Protein AF-A0A0G0K4C7-F1 (afdb_monomer_lite)

Structure (mmCIF, N/CA/C/O backbone):
data_AF-A0A0G0K4C7-F1
#
_entry.id   AF-A0A0G0K4C7-F1
#
loop_
_atom_site.group_PDB
_atom_site.id
_atom_site.type_symbol
_atom_site.label_atom_id
_atom_site.label_alt_id
_atom_site.label_comp_id
_atom_site.label_asym_id
_atom_site.label_entity_id
_atom_site.label_seq_id
_atom_site.pdbx_PDB_ins_code
_atom_site.Cartn_x
_atom_site.Cartn_y
_atom_site.Cartn_z
_atom_site.occupancy
_atom_site.B_iso_or_equiv
_atom_site.auth_seq_id
_atom_site.auth_comp_id
_atom_site.auth_asym_id
_atom_site.auth_atom_id
_atom_site.pdbx_PDB_model_num
ATOM 1 N N . MET A 1 1 ? -14.244 3.573 5.140 1.00 68.94 1 MET A N 1
ATOM 2 C CA . MET A 1 1 ? -12.863 3.847 4.647 1.00 68.94 1 MET A CA 1
ATOM 3 C C . MET A 1 1 ? -12.053 2.615 4.988 1.00 68.94 1 MET A C 1
ATOM 5 O O . MET A 1 1 ? -12.255 2.113 6.086 1.00 68.94 1 MET A O 1
ATOM 9 N N . ARG A 1 2 ? -11.189 2.112 4.101 1.00 74.56 2 ARG A N 1
ATOM 10 C CA . ARG A 1 2 ? -10.507 0.828 4.319 1.00 74.56 2 ARG A CA 1
ATOM 11 C C . ARG A 1 2 ? -9.002 0.970 4.479 1.00 74.56 2 ARG A C 1
ATOM 13 O O . ARG A 1 2 ? -8.394 1.840 3.852 1.00 74.56 2 ARG A O 1
ATOM 20 N N . ILE A 1 3 ? -8.433 0.114 5.318 1.00 81.88 3 ILE A N 1
ATOM 21 C CA . ILE A 1 3 ? -7.002 -0.145 5.409 1.00 81.88 3 ILE A CA 1
ATOM 22 C C . ILE A 1 3 ? -6.715 -1.345 4.517 1.00 81.88 3 ILE A C 1
ATOM 24 O O . ILE A 1 3 ? -7.319 -2.400 4.673 1.00 81.88 3 ILE A O 1
ATOM 28 N N . LEU A 1 4 ? -5.802 -1.167 3.577 1.00 83.62 4 LEU A N 1
ATOM 29 C CA . LEU A 1 4 ? -5.282 -2.232 2.740 1.00 83.62 4 LEU A CA 1
ATOM 30 C C . LEU A 1 4 ? -3.879 -2.563 3.212 1.00 83.62 4 LEU A C 1
ATOM 32 O O . LEU A 1 4 ? -3.051 -1.660 3.317 1.00 83.62 4 LEU A O 1
ATOM 36 N N . GLU A 1 5 ? -3.598 -3.833 3.446 1.00 86.12 5 GLU A N 1
ATOM 37 C CA . GLU A 1 5 ? -2.233 -4.303 3.626 1.00 86.12 5 GLU A CA 1
ATOM 38 C C . GLU A 1 5 ? -1.730 -4.870 2.305 1.00 86.12 5 GLU A C 1
ATOM 40 O O . GLU A 1 5 ? -2.407 -5.682 1.669 1.00 86.12 5 GLU A O 1
ATOM 45 N N . VAL A 1 6 ? -0.565 -4.399 1.862 1.00 86.19 6 VAL A N 1
ATOM 46 C CA . VAL A 1 6 ? 0.011 -4.776 0.573 1.00 86.19 6 VAL A CA 1
ATOM 47 C C . VAL A 1 6 ? 1.473 -5.174 0.709 1.00 86.19 6 VAL A C 1
ATOM 49 O O . VAL A 1 6 ? 2.223 -4.561 1.468 1.00 86.19 6 VAL A O 1
ATOM 52 N N . ILE A 1 7 ? 1.897 -6.158 -0.080 1.00 88.38 7 ILE A N 1
ATOM 53 C CA . ILE A 1 7 ? 3.297 -6.569 -0.204 1.00 88.38 7 ILE A CA 1
ATOM 54 C C . ILE A 1 7 ? 3.852 -6.006 -1.516 1.00 88.38 7 ILE A C 1
ATOM 56 O O . ILE A 1 7 ? 3.436 -6.446 -2.590 1.00 88.38 7 ILE A O 1
ATOM 60 N N . PRO A 1 8 ? 4.768 -5.026 -1.472 1.00 87.44 8 PRO A N 1
ATOM 61 C CA . PRO A 1 8 ? 5.399 -4.489 -2.669 1.00 87.44 8 PRO A CA 1
ATOM 62 C C . PRO A 1 8 ? 6.390 -5.475 -3.297 1.00 87.44 8 PRO A C 1
ATOM 64 O O . PRO A 1 8 ? 7.298 -5.988 -2.648 1.00 87.44 8 PRO A O 1
ATOM 67 N N . ILE A 1 9 ? 6.283 -5.653 -4.609 1.00 86.56 9 ILE A N 1
ATOM 68 C CA . ILE A 1 9 ? 7.165 -6.473 -5.438 1.00 86.56 9 ILE A CA 1
ATOM 69 C C . ILE A 1 9 ? 8.343 -5.600 -5.901 1.00 86.56 9 ILE A C 1
ATOM 71 O O . ILE A 1 9 ? 8.513 -5.292 -7.080 1.00 86.56 9 ILE A O 1
ATOM 75 N N . ALA A 1 10 ? 9.168 -5.143 -4.954 1.00 81.69 10 ALA A N 1
ATOM 76 C CA . ALA A 1 10 ? 10.399 -4.412 -5.261 1.00 81.69 10 ALA A CA 1
ATOM 77 C C . ALA A 1 10 ? 11.577 -4.839 -4.389 1.00 81.69 10 ALA A C 1
ATOM 79 O O . ALA A 1 10 ? 11.463 -5.058 -3.187 1.00 81.69 10 ALA A O 1
ATOM 80 N N . LYS A 1 11 ? 12.757 -4.885 -5.013 1.00 75.69 11 LYS A N 1
ATOM 81 C CA . LYS A 1 11 ? 14.018 -5.207 -4.341 1.00 75.69 11 LYS A CA 1
ATOM 82 C C . LYS A 1 11 ? 14.519 -4.020 -3.510 1.00 75.69 11 LYS A C 1
ATOM 84 O O . LYS A 1 11 ? 14.464 -2.874 -3.960 1.00 75.69 11 LYS A O 1
ATOM 89 N N . GLY A 1 12 ? 15.077 -4.308 -2.331 1.00 74.38 12 GLY A N 1
ATOM 90 C CA . GLY A 1 12 ? 15.74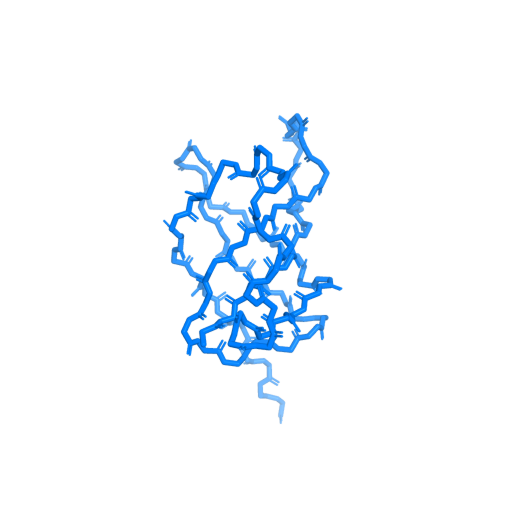7 -3.314 -1.481 1.00 74.38 12 GLY A CA 1
ATOM 91 C C . GLY A 1 12 ? 14.809 -2.468 -0.615 1.00 74.38 12 GLY A C 1
ATOM 92 O O . GLY A 1 12 ? 15.157 -1.340 -0.257 1.00 74.38 12 GLY A O 1
ATOM 93 N N . LEU A 1 13 ? 13.615 -2.978 -0.300 1.00 75.50 13 LEU A N 1
ATOM 94 C CA . LEU A 1 13 ? 12.725 -2.359 0.677 1.00 75.50 13 LEU A CA 1
ATOM 95 C C . LEU A 1 13 ? 13.065 -2.863 2.089 1.00 75.50 13 LEU A C 1
ATOM 97 O O . LEU A 1 13 ? 13.260 -4.059 2.268 1.00 75.50 13 LEU A O 1
ATOM 101 N N . PRO A 1 14 ? 13.145 -1.973 3.095 1.00 72.56 14 PRO A N 1
ATOM 102 C CA . PRO A 1 14 ? 13.438 -2.361 4.476 1.00 72.56 14 PRO A CA 1
ATOM 103 C C . PRO A 1 14 ? 12.211 -2.910 5.229 1.00 72.56 14 PRO A C 1
ATOM 105 O O . PRO A 1 14 ? 12.289 -3.122 6.432 1.00 72.56 14 PRO A O 1
ATOM 108 N N . PHE A 1 15 ? 11.070 -3.059 4.556 1.00 74.44 15 PHE A N 1
ATOM 109 C CA . PHE A 1 15 ? 9.798 -3.514 5.115 1.00 74.44 15 PHE A CA 1
ATOM 110 C C . PHE A 1 15 ? 9.175 -4.544 4.169 1.00 74.44 15 PHE A C 1
ATOM 112 O O . PHE A 1 15 ? 9.301 -4.409 2.950 1.00 74.44 15 PHE A O 1
ATOM 119 N N . GLU A 1 16 ? 8.511 -5.548 4.738 1.00 78.25 16 GLU A N 1
ATOM 120 C CA . GLU A 1 16 ? 7.886 -6.644 3.986 1.00 78.25 16 GLU A CA 1
ATOM 121 C C . GLU A 1 16 ? 6.465 -6.295 3.529 1.00 78.25 16 GLU A C 1
ATOM 123 O O . GLU A 1 16 ? 6.094 -6.590 2.396 1.00 78.25 16 GLU A O 1
ATOM 128 N N . SER A 1 17 ? 5.693 -5.595 4.364 1.00 79.69 17 SER A N 1
ATOM 129 C CA . SER A 1 17 ? 4.334 -5.147 4.054 1.00 79.69 17 SER A CA 1
ATOM 130 C C . SER A 1 17 ? 4.147 -3.653 4.328 1.00 79.69 17 SER A C 1
ATOM 132 O O . SER A 1 17 ? 4.906 -3.007 5.058 1.00 79.69 17 SER A O 1
ATOM 134 N N . LEU A 1 18 ? 3.147 -3.071 3.671 1.00 81.12 18 LEU A N 1
ATOM 135 C CA . LEU A 1 18 ? 2.775 -1.669 3.779 1.00 81.12 18 LEU A CA 1
ATOM 136 C C . LEU A 1 18 ? 1.266 -1.541 3.944 1.00 81.12 18 LEU A C 1
ATOM 138 O O . LEU A 1 18 ? 0.502 -2.113 3.172 1.00 81.12 18 LEU A O 1
ATOM 142 N N . SER A 1 19 ? 0.846 -0.710 4.893 1.00 80.12 19 SER A N 1
ATOM 143 C CA . SER A 1 19 ? -0.567 -0.408 5.112 1.00 80.12 19 SER A CA 1
ATOM 144 C C . SER A 1 19 ? -0.944 0.913 4.441 1.00 80.12 19 SER A C 1
ATOM 146 O O . SER A 1 19 ? -0.330 1.959 4.678 1.00 80.12 19 SER A O 1
ATOM 148 N N . TYR A 1 20 ? -1.980 0.872 3.611 1.00 80.25 20 TYR A N 1
ATOM 149 C CA . TYR A 1 20 ? -2.497 1.987 2.831 1.00 80.25 20 TYR A CA 1
ATOM 150 C C . TYR A 1 20 ? -3.961 2.263 3.124 1.00 80.25 20 TYR A C 1
ATOM 152 O O . TYR A 1 20 ? -4.712 1.388 3.525 1.00 80.25 20 TYR A O 1
ATOM 160 N N . PHE A 1 21 ? -4.378 3.502 2.880 1.00 78.62 21 PH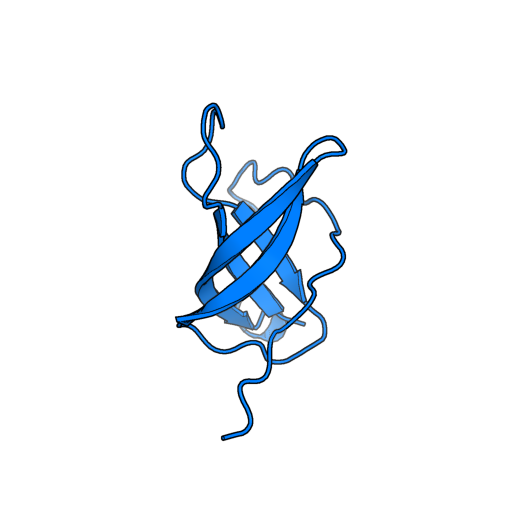E A N 1
ATOM 161 C CA . PHE A 1 21 ? -5.764 3.921 3.045 1.00 78.62 21 PHE A CA 1
ATOM 162 C C . PHE A 1 21 ? -6.415 4.014 1.678 1.00 78.62 21 PHE A C 1
ATOM 164 O O . PHE A 1 21 ? -5.961 4.790 0.835 1.00 78.62 21 PHE A O 1
ATOM 171 N N . SER A 1 22 ? -7.498 3.267 1.486 1.00 75.81 22 SER A N 1
ATOM 172 C CA . SER A 1 22 ? -8.321 3.342 0.286 1.00 75.81 22 SER A CA 1
ATOM 173 C C . SER A 1 22 ? -9.733 3.803 0.623 1.00 75.81 22 SER A C 1
ATOM 175 O O . SER A 1 22 ? -10.336 3.425 1.632 1.00 75.81 22 SER A O 1
ATOM 177 N N . LEU A 1 23 ? -10.266 4.657 -0.247 1.00 75.75 23 LEU A N 1
ATOM 178 C CA . LEU A 1 23 ? -11.687 5.002 -0.257 1.00 75.75 23 LEU A CA 1
ATOM 179 C C . LEU A 1 23 ? -12.508 3.991 -1.066 1.00 75.75 23 LEU A C 1
ATOM 181 O O . LEU A 1 23 ? -13.729 3.995 -0.963 1.00 75.75 23 LEU A O 1
ATOM 185 N N . ARG A 1 24 ? -11.842 3.152 -1.866 1.00 75.62 24 ARG A N 1
ATOM 186 C CA . ARG A 1 24 ? -12.463 2.126 -2.702 1.00 75.62 24 ARG A CA 1
ATOM 187 C C . ARG A 1 24 ? -12.390 0.763 -2.030 1.00 75.62 24 ARG A C 1
ATOM 189 O O . ARG A 1 24 ? -11.512 0.511 -1.203 1.00 75.62 24 ARG A O 1
ATOM 196 N N . ASP A 1 25 ? -13.332 -0.091 -2.401 1.00 76.19 25 ASP A N 1
ATOM 197 C CA . ASP A 1 25 ? -13.294 -1.517 -2.105 1.00 76.19 25 ASP A CA 1
ATOM 198 C C . ASP A 1 25 ? -12.253 -2.166 -3.012 1.00 76.19 25 ASP A C 1
ATOM 200 O O . ASP A 1 25 ? -12.447 -2.207 -4.221 1.00 76.19 25 ASP A O 1
ATOM 204 N N . VAL A 1 26 ? -11.125 -2.571 -2.430 1.00 81.12 26 VAL A N 1
ATOM 205 C CA . VAL A 1 26 ? -10.085 -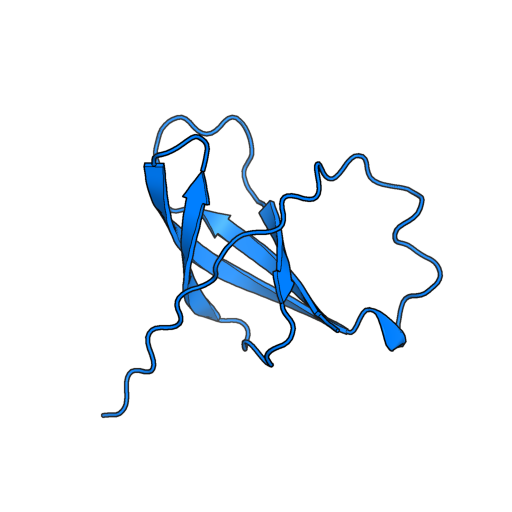3.311 -3.144 1.00 81.12 26 VAL A CA 1
ATOM 206 C C . VAL A 1 26 ? -10.037 -4.706 -2.527 1.00 81.12 26 VAL A C 1
ATOM 208 O O . VAL A 1 26 ? -9.768 -4.811 -1.320 1.00 81.12 26 VAL A O 1
ATOM 211 N N . PRO A 1 27 ? -10.314 -5.766 -3.303 1.00 82.12 27 PRO A N 1
ATOM 212 C CA . PRO A 1 27 ? -10.306 -7.121 -2.785 1.00 82.12 27 PRO A CA 1
ATOM 213 C C . PRO A 1 27 ? -8.878 -7.639 -2.587 1.00 82.12 27 PRO A C 1
ATOM 215 O O . PRO A 1 27 ? -7.934 -7.242 -3.280 1.00 82.12 27 PRO A O 1
ATOM 218 N N . ILE A 1 28 ? -8.738 -8.570 -1.643 1.00 87.50 28 ILE A N 1
ATOM 219 C CA . ILE A 1 28 ? -7.514 -9.352 -1.447 1.00 87.50 28 ILE A CA 1
ATOM 220 C C . ILE A 1 28 ? -7.139 -10.094 -2.739 1.00 87.50 28 ILE A C 1
ATOM 222 O O . ILE A 1 28 ? -8.009 -10.562 -3.470 1.00 87.50 28 ILE A O 1
ATOM 226 N N . GLY A 1 29 ? -5.843 -10.184 -3.036 1.00 85.81 29 GLY A N 1
ATOM 227 C CA . GLY A 1 29 ? -5.325 -10.786 -4.268 1.00 85.81 29 GLY A CA 1
ATOM 228 C C . GLY A 1 29 ? -5.226 -9.822 -5.454 1.00 85.81 29 GLY A C 1
ATOM 229 O O . GLY A 1 29 ? -4.673 -10.187 -6.488 1.00 85.81 29 GLY A O 1
ATOM 230 N N . THR A 1 30 ? -5.700 -8.583 -5.313 1.00 84.38 30 THR A N 1
ATOM 231 C CA . THR A 1 30 ? -5.553 -7.557 -6.354 1.00 84.38 30 THR A CA 1
ATOM 232 C C . THR A 1 30 ? -4.114 -7.058 -6.423 1.00 84.38 30 THR A C 1
ATOM 234 O O . THR A 1 30 ? -3.495 -6.778 -5.393 1.00 84.38 30 THR A O 1
ATOM 237 N N . ILE A 1 31 ? -3.590 -6.892 -7.638 1.00 85.94 31 ILE A N 1
ATOM 238 C CA . ILE A 1 31 ? -2.325 -6.191 -7.862 1.00 85.94 31 ILE A CA 1
ATOM 239 C C . ILE A 1 31 ? -2.620 -4.700 -7.978 1.00 85.94 31 ILE A C 1
ATOM 241 O O . ILE A 1 31 ? -3.405 -4.255 -8.818 1.00 85.94 31 ILE A O 1
ATOM 245 N N . VAL A 1 32 ? -1.971 -3.931 -7.117 1.00 84.56 32 VAL A N 1
ATOM 246 C CA . VAL A 1 32 ? -2.077 -2.483 -7.060 1.00 84.56 32 VAL A CA 1
ATOM 247 C C . VAL A 1 32 ? -0.723 -1.844 -7.273 1.00 84.56 32 VAL A C 1
ATOM 249 O O . VAL A 1 32 ? 0.284 -2.278 -6.725 1.00 84.56 32 VAL A O 1
ATOM 252 N N . THR A 1 33 ? -0.690 -0.748 -8.013 1.00 84.00 33 THR A N 1
ATOM 253 C CA . THR A 1 33 ? 0.544 0.017 -8.166 1.00 84.00 33 THR A CA 1
ATOM 254 C C . THR A 1 33 ? 0.621 1.099 -7.088 1.00 84.00 33 THR A C 1
ATOM 256 O O . THR A 1 33 ? -0.283 1.927 -6.955 1.00 84.00 33 THR A O 1
ATOM 259 N N . VAL A 1 34 ? 1.714 1.109 -6.321 1.00 82.31 34 VAL A N 1
ATOM 260 C CA . VAL A 1 34 ? 1.977 2.044 -5.218 1.00 82.31 34 VAL A CA 1
ATOM 261 C C . VAL A 1 34 ? 3.266 2.833 -5.447 1.00 82.31 34 VAL A C 1
ATOM 263 O O . VAL A 1 34 ? 4.253 2.337 -5.989 1.00 82.31 34 VAL A O 1
ATOM 266 N N . SER A 1 35 ? 3.294 4.096 -5.017 1.00 79.06 35 SER A N 1
ATOM 267 C CA . SER A 1 35 ? 4.481 4.947 -5.156 1.00 79.06 35 SER A CA 1
ATOM 268 C C . SER A 1 35 ? 5.336 4.969 -3.881 1.00 79.06 35 SER A C 1
ATOM 270 O O . SER A 1 35 ? 4.990 5.643 -2.910 1.00 79.06 35 SER A O 1
ATOM 272 N N . ILE A 1 36 ? 6.497 4.316 -3.871 1.00 78.94 36 ILE A N 1
ATOM 273 C CA . ILE A 1 36 ? 7.431 4.279 -2.737 1.00 78.94 36 ILE A CA 1
ATOM 274 C C . ILE A 1 36 ? 8.642 5.178 -3.018 1.00 78.94 36 ILE A C 1
ATOM 276 O O . ILE A 1 36 ? 9.433 4.911 -3.914 1.00 78.94 36 ILE A O 1
ATOM 280 N N . ARG A 1 37 ? 8.834 6.243 -2.220 1.00 75.25 37 ARG A N 1
ATOM 281 C CA . ARG A 1 37 ? 10.010 7.152 -2.288 1.00 75.25 37 ARG A CA 1
ATOM 282 C C . ARG A 1 37 ? 10.357 7.603 -3.727 1.00 75.25 37 ARG A C 1
ATOM 284 O O . ARG A 1 37 ? 11.521 7.578 -4.111 1.00 75.25 37 ARG A O 1
ATOM 291 N N . LYS A 1 38 ? 9.350 8.041 -4.496 1.00 74.25 38 LYS A N 1
ATOM 292 C CA . LYS A 1 38 ? 9.440 8.453 -5.918 1.00 74.25 38 LYS A CA 1
ATOM 293 C C . LYS A 1 38 ? 9.574 7.316 -6.944 1.00 74.25 38 LYS A C 1
ATOM 295 O O . LYS A 1 38 ? 9.621 7.606 -8.132 1.00 74.25 38 LYS A O 1
ATOM 300 N N . LYS A 1 39 ? 9.601 6.050 -6.525 1.00 78.56 39 LYS A N 1
ATOM 301 C CA . LYS A 1 39 ? 9.485 4.896 -7.425 1.00 78.56 39 LYS A CA 1
ATOM 302 C C . LYS A 1 39 ? 8.043 4.420 -7.474 1.00 78.56 39 LYS A C 1
ATOM 304 O O . LYS A 1 39 ? 7.360 4.453 -6.458 1.00 78.56 39 LYS A O 1
ATOM 309 N N . ILE A 1 40 ? 7.603 3.984 -8.642 1.00 84.31 40 ILE A N 1
ATOM 310 C CA . ILE A 1 40 ? 6.314 3.329 -8.849 1.00 84.31 40 ILE A CA 1
ATOM 311 C C . ILE A 1 40 ? 6.595 1.825 -8.836 1.00 84.31 40 ILE A C 1
ATOM 313 O O . ILE A 1 40 ? 7.518 1.379 -9.514 1.00 84.31 40 ILE A O 1
ATOM 317 N N . VAL A 1 41 ? 5.889 1.083 -7.990 1.00 84.56 41 VAL A N 1
ATOM 318 C CA . VAL A 1 41 ? 6.134 -0.335 -7.716 1.00 84.56 41 VAL A CA 1
ATOM 319 C C . VAL A 1 41 ? 4.797 -1.053 -7.631 1.00 84.56 41 VAL A C 1
ATOM 321 O O . VAL A 1 41 ? 3.874 -0.548 -6.993 1.00 84.56 41 VAL A O 1
ATOM 324 N N . ASP A 1 42 ? 4.708 -2.235 -8.225 1.00 87.31 42 ASP A N 1
ATOM 325 C CA . ASP A 1 42 ? 3.533 -3.091 -8.089 1.00 87.31 42 ASP A CA 1
ATOM 326 C C . ASP A 1 42 ? 3.543 -3.811 -6.743 1.00 87.31 42 ASP A C 1
ATOM 328 O O . ASP A 1 42 ? 4.590 -4.213 -6.239 1.00 87.31 42 ASP A O 1
ATOM 332 N N . ALA A 1 43 ? 2.373 -3.951 -6.140 1.00 86.62 43 ALA A N 1
ATOM 333 C CA . ALA A 1 43 ? 2.178 -4.558 -4.838 1.00 86.62 43 ALA A CA 1
ATOM 334 C C . ALA A 1 43 ? 0.936 -5.448 -4.845 1.00 86.62 43 ALA A C 1
ATOM 336 O O . ALA A 1 43 ? -0.049 -5.149 -5.512 1.00 86.62 43 ALA A O 1
ATOM 337 N N . LEU A 1 44 ? 0.975 -6.535 -4.082 1.00 87.75 44 LEU A N 1
ATOM 338 C CA . LEU A 1 44 ? -0.147 -7.455 -3.927 1.00 87.75 44 LEU A CA 1
ATOM 339 C C . LEU A 1 44 ? -0.933 -7.115 -2.664 1.00 87.75 44 LEU A C 1
ATOM 341 O O . LEU A 1 44 ? -0.340 -7.032 -1.592 1.00 87.75 44 LEU A O 1
ATOM 345 N N . VAL A 1 45 ? -2.252 -6.964 -2.772 1.00 88.00 45 VAL A N 1
ATOM 346 C CA . VAL A 1 45 ? -3.130 -6.785 -1.608 1.00 88.00 45 VAL A CA 1
ATOM 347 C C . VAL A 1 45 ? -3.285 -8.113 -0.872 1.00 88.00 45 VAL A C 1
ATOM 349 O O . VAL A 1 45 ? -3.787 -9.082 -1.438 1.00 88.00 45 VAL A O 1
ATOM 352 N N . ILE A 1 46 ? -2.887 -8.145 0.397 1.00 88.12 46 ILE A N 1
ATOM 353 C CA . ILE A 1 46 ? -2.968 -9.321 1.277 1.00 88.12 46 ILE A CA 1
ATOM 354 C C . ILE A 1 46 ? -4.001 -9.173 2.396 1.00 88.12 46 ILE A C 1
ATOM 356 O O . ILE A 1 46 ? -4.387 -10.168 2.994 1.00 88.12 46 ILE A O 1
ATOM 360 N N . SER A 1 47 ? -4.480 -7.959 2.670 1.00 84.19 47 SER A N 1
ATOM 361 C CA . SER A 1 47 ? -5.603 -7.732 3.582 1.00 84.19 47 SER A CA 1
ATOM 362 C C . SER A 1 47 ? -6.375 -6.475 3.185 1.00 84.19 47 SER A C 1
ATOM 364 O O . SER A 1 47 ? -5.800 -5.530 2.642 1.00 84.19 47 SER A O 1
ATOM 366 N N . SER A 1 48 ? -7.679 -6.469 3.453 1.00 82.81 48 SER A N 1
ATOM 367 C CA . SER A 1 48 ? -8.577 -5.331 3.244 1.00 82.81 48 SER A CA 1
ATOM 368 C C . SER A 1 48 ? -9.547 -5.260 4.417 1.00 82.81 48 SER A C 1
ATOM 370 O O . SER A 1 48 ? -10.469 -6.065 4.529 1.00 82.81 4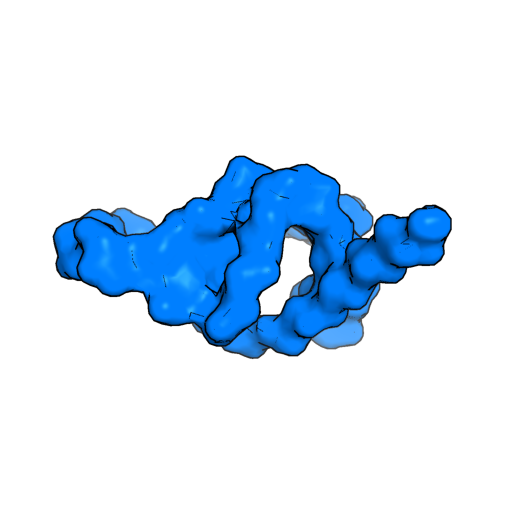8 SER A O 1
ATOM 372 N N . GLU A 1 49 ? -9.318 -4.310 5.318 1.00 80.69 49 GLU A N 1
ATOM 373 C CA . GLU A 1 49 ? -10.090 -4.140 6.547 1.00 80.69 49 GLU A CA 1
ATOM 374 C C . GLU A 1 49 ? -10.838 -2.808 6.542 1.00 80.69 49 GLU A C 1
ATOM 376 O O . GLU A 1 49 ? -10.286 -1.762 6.193 1.00 80.69 49 GLU A O 1
ATOM 381 N N . ASP A 1 50 ? -12.109 -2.810 6.956 1.00 78.06 50 ASP A N 1
ATOM 382 C CA . ASP A 1 50 ? -12.860 -1.565 7.100 1.00 78.06 50 ASP A CA 1
ATOM 383 C C . ASP A 1 50 ? -12.549 -0.882 8.435 1.00 78.06 50 ASP A C 1
ATOM 385 O O . ASP A 1 50 ? -12.765 -1.420 9.522 1.00 78.06 50 ASP A O 1
ATOM 389 N N . ILE A 1 51 ? -12.085 0.362 8.352 1.00 69.12 51 ILE A N 1
ATOM 390 C CA . ILE A 1 51 ? -11.686 1.154 9.514 1.00 69.12 51 ILE A CA 1
ATOM 391 C C . ILE A 1 51 ? -12.870 1.517 10.410 1.00 69.12 51 ILE A C 1
ATOM 393 O O . ILE A 1 51 ? -12.696 1.822 11.589 1.00 69.12 51 ILE A O 1
ATOM 397 N N . SER A 1 52 ? -14.085 1.487 9.856 1.00 63.84 52 SER A N 1
ATOM 398 C CA . SER A 1 52 ? -15.310 1.798 10.591 1.00 63.84 52 SER A CA 1
ATOM 399 C C . SER A 1 52 ? -15.630 0.704 11.613 1.00 63.84 52 SER A C 1
ATOM 401 O O . SER A 1 52 ? -16.234 1.005 12.641 1.00 63.84 52 SER A O 1
ATOM 403 N N . ALA A 1 53 ? -15.178 -0.532 11.364 1.00 55.75 53 ALA A N 1
ATOM 404 C CA . ALA A 1 53 ? -15.336 -1.670 12.266 1.00 55.75 53 ALA A CA 1
ATOM 405 C C . ALA A 1 53 ? -14.265 -1.713 13.374 1.00 55.75 53 ALA A C 1
ATOM 407 O O . ALA A 1 53 ? -14.518 -2.245 14.450 1.00 55.75 53 ALA A O 1
ATOM 408 N N . SER A 1 54 ? -13.092 -1.107 13.151 1.00 51.94 54 SER A N 1
ATOM 409 C CA . SER A 1 54 ? -11.925 -1.228 14.036 1.00 51.94 54 SER A CA 1
ATOM 410 C C . SER A 1 54 ? -11.477 0.130 14.599 1.00 51.94 54 SER A C 1
ATOM 412 O O . SER A 1 54 ? -10.350 0.582 14.410 1.00 51.94 54 SER A O 1
ATOM 414 N N . LYS A 1 55 ? -12.361 0.816 15.341 1.00 50.88 55 LYS A N 1
ATOM 415 C CA . LYS A 1 55 ? -12.007 2.046 16.090 1.00 50.88 55 LYS A CA 1
ATOM 416 C C . LYS A 1 55 ? -11.021 1.805 17.254 1.00 50.88 55 LYS A C 1
ATOM 418 O O . LYS A 1 55 ? -10.575 2.770 17.871 1.00 50.88 55 LYS A O 1
ATOM 423 N N . GLY A 1 56 ? -10.697 0.547 17.574 1.00 47.44 56 GLY A N 1
ATOM 424 C CA . GLY A 1 56 ? -9.923 0.164 18.762 1.00 47.44 56 GLY A CA 1
ATOM 425 C C . GLY A 1 56 ? -8.421 -0.055 18.546 1.00 47.44 56 GLY A C 1
ATOM 426 O O . GLY A 1 56 ? -7.633 0.315 19.412 1.00 47.44 56 GLY A O 1
ATOM 427 N N . SER A 1 57 ? -8.003 -0.609 17.404 1.00 48.19 57 SER A N 1
ATOM 428 C CA . SER A 1 57 ? -6.678 -1.258 17.301 1.00 48.19 57 SER A CA 1
ATOM 429 C C . SER A 1 57 ? -5.587 -0.419 16.625 1.00 48.19 57 SER A C 1
ATOM 431 O O . SER A 1 57 ? -4.403 -0.713 16.751 1.00 48.19 57 SER A O 1
ATOM 433 N N . ILE A 1 58 ? -5.952 0.676 15.951 1.00 53.16 58 ILE A N 1
ATOM 434 C CA . ILE A 1 58 ? -5.020 1.482 15.133 1.00 53.16 58 ILE A CA 1
ATOM 435 C C . ILE A 1 58 ? -4.104 2.374 16.001 1.00 53.16 58 ILE A C 1
ATOM 437 O O . ILE A 1 58 ? -3.162 2.985 15.505 1.00 53.16 58 ILE A O 1
ATOM 441 N N . LYS A 1 59 ? -4.332 2.431 17.322 1.00 47.25 59 LYS A N 1
ATOM 442 C CA . LYS A 1 59 ? -3.510 3.212 18.265 1.00 47.25 59 LYS A CA 1
ATOM 443 C C . LYS A 1 59 ? -2.134 2.601 18.572 1.00 47.25 59 LYS A C 1
ATOM 445 O O . LYS A 1 59 ? -1.336 3.284 19.203 1.00 47.25 59 LYS A O 1
ATOM 450 N N . ALA A 1 60 ? -1.853 1.358 18.173 1.00 44.03 60 ALA A N 1
ATOM 451 C CA . ALA A 1 60 ? -0.723 0.600 18.723 1.00 44.03 60 ALA A CA 1
ATOM 452 C C . ALA A 1 60 ? 0.420 0.285 17.747 1.00 44.03 60 ALA A C 1
ATOM 454 O O . ALA A 1 60 ? 1.385 -0.358 18.150 1.00 44.03 60 ALA A O 1
ATOM 455 N N . SER A 1 61 ? 0.357 0.695 16.481 1.00 39.22 61 SER A N 1
ATOM 456 C CA . SER A 1 61 ? 1.436 0.367 15.549 1.00 39.22 61 SER A CA 1
ATOM 457 C C . SER A 1 61 ? 1.897 1.589 14.776 1.00 39.22 61 SER A C 1
ATOM 459 O O . SER A 1 61 ? 1.106 2.258 14.115 1.00 39.22 61 SER A O 1
ATOM 461 N N . ASP A 1 62 ? 3.203 1.829 14.873 1.00 42.19 62 ASP A N 1
ATOM 462 C CA . ASP A 1 62 ? 4.092 2.762 14.168 1.00 42.19 62 ASP A CA 1
ATOM 463 C C . ASP A 1 62 ? 4.024 2.676 12.622 1.00 42.19 62 ASP A C 1
ATOM 465 O O . ASP A 1 62 ? 5.006 2.885 11.903 1.00 42.19 62 ASP A O 1
ATOM 469 N N . PHE A 1 63 ? 2.861 2.362 12.052 1.00 49.00 63 PHE A N 1
ATOM 470 C CA . PHE A 1 63 ? 2.661 2.362 10.618 1.00 49.00 63 PHE A CA 1
ATOM 471 C C . PHE A 1 63 ? 2.710 3.800 10.136 1.00 49.00 63 PHE A C 1
ATOM 473 O O . PHE A 1 63 ? 1.820 4.618 10.359 1.00 49.00 63 PHE A O 1
ATOM 480 N N . LYS A 1 64 ? 3.813 4.104 9.459 1.00 44.88 64 LYS A N 1
ATOM 481 C CA . LYS A 1 64 ? 4.085 5.340 8.736 1.00 44.88 64 LYS A CA 1
ATOM 482 C C . LYS A 1 64 ? 3.061 5.479 7.604 1.00 4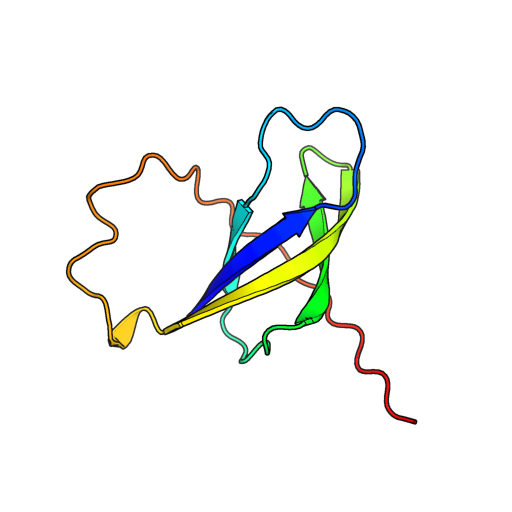4.88 64 LYS A C 1
ATOM 484 O O . LYS A 1 64 ? 3.367 5.223 6.442 1.00 44.88 64 LYS A O 1
ATOM 489 N N . LEU A 1 65 ? 1.835 5.847 7.968 1.00 52.81 65 LEU A N 1
ATOM 490 C CA . LEU A 1 65 ? 0.681 6.014 7.098 1.00 52.81 65 LEU A CA 1
ATOM 491 C C . LEU A 1 65 ? 1.033 6.990 5.977 1.00 52.81 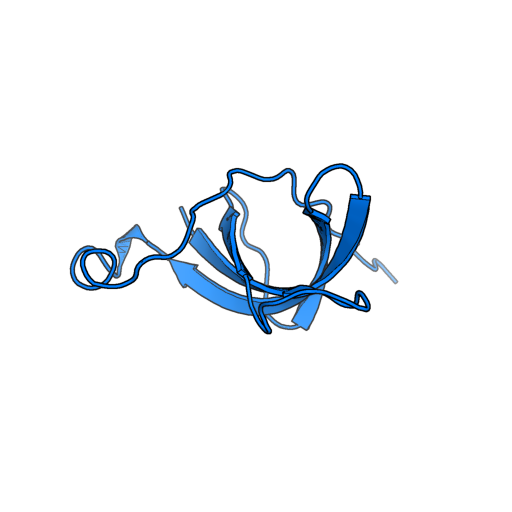65 LEU A C 1
ATOM 493 O O . LEU A 1 65 ? 1.047 8.208 6.159 1.00 52.81 65 LEU A O 1
ATOM 497 N N . LYS A 1 66 ? 1.334 6.463 4.792 1.00 53.22 66 LYS A N 1
ATOM 498 C CA . LYS A 1 66 ? 1.504 7.280 3.595 1.00 53.22 66 LYS A CA 1
ATOM 499 C C . LYS A 1 66 ? 0.230 7.190 2.778 1.00 53.22 66 LYS A C 1
ATOM 501 O O . LYS A 1 66 ? -0.133 6.127 2.296 1.00 53.22 66 LYS A O 1
ATOM 506 N N . LYS A 1 67 ? -0.435 8.326 2.587 1.00 50.81 67 LYS A N 1
ATOM 507 C CA . LYS A 1 67 ? -1.538 8.463 1.632 1.00 50.81 67 LYS A CA 1
ATOM 508 C C . LYS A 1 67 ? -0.962 8.293 0.224 1.00 50.81 67 LYS A C 1
ATOM 510 O O . LYS A 1 67 ? -0.152 9.118 -0.195 1.00 50.81 67 LYS A O 1
ATOM 515 N N . ILE A 1 68 ? -1.305 7.215 -0.478 1.00 54.19 68 ILE A N 1
ATOM 516 C CA . ILE A 1 68 ? -0.728 6.898 -1.792 1.00 54.19 68 ILE A CA 1
ATOM 517 C C . ILE A 1 68 ? -1.839 6.624 -2.800 1.00 54.19 68 ILE A C 1
ATOM 519 O O . ILE A 1 68 ? -2.896 6.100 -2.459 1.00 54.19 68 ILE A O 1
ATOM 523 N N . LYS A 1 69 ? -1.601 7.057 -4.041 1.00 55.22 69 LYS A N 1
ATOM 524 C CA . LYS A 1 69 ? -2.471 6.788 -5.184 1.00 55.22 69 LYS A CA 1
ATOM 525 C C . LYS A 1 69 ? -2.338 5.311 -5.542 1.00 55.22 69 LYS A C 1
ATOM 527 O O . LYS A 1 69 ? -1.282 4.895 -6.004 1.00 55.22 69 LYS A O 1
ATOM 532 N N . ILE A 1 70 ? -3.394 4.562 -5.276 1.00 59.28 70 ILE A N 1
ATOM 533 C CA . ILE A 1 70 ? -3.557 3.166 -5.667 1.00 59.28 70 ILE A CA 1
ATOM 534 C C . ILE A 1 70 ? -4.099 3.173 -7.101 1.00 59.28 70 ILE A C 1
ATOM 536 O O . ILE A 1 70 ? -5.117 3.820 -7.357 1.00 59.28 70 ILE A O 1
ATOM 540 N N . PHE A 1 71 ? -3.418 2.496 -8.025 1.00 60.19 71 PHE A N 1
ATOM 541 C CA . PHE A 1 71 ? -3.971 2.164 -9.340 1.00 60.19 71 PHE A CA 1
ATOM 542 C C . PHE A 1 71 ? -4.334 0.679 -9.343 1.00 60.19 71 PHE A C 1
ATOM 544 O O . PHE A 1 71 ? -3.480 -0.156 -9.055 1.00 60.19 71 PHE A O 1
ATOM 551 N N . GLU A 1 72 ? -5.599 0.371 -9.614 1.00 56.94 72 GLU A N 1
ATOM 552 C CA . GLU A 1 72 ? -6.111 -0.998 -9.724 1.00 56.94 72 GLU A CA 1
ATOM 553 C C . GLU A 1 72 ? -6.063 -1.446 -11.186 1.00 56.94 72 GLU A C 1
ATOM 555 O O . GLU A 1 72 ? -6.581 -0.746 -12.060 1.00 56.94 72 GLU A O 1
ATOM 560 N N . TYR A 1 73 ? -5.498 -2.625 -11.451 1.00 52.78 73 TYR A N 1
ATOM 561 C CA . TYR A 1 73 ? -5.727 -3.328 -12.711 1.00 52.78 73 TYR A CA 1
ATOM 562 C C . TYR A 1 73 ? -7.002 -4.161 -12.573 1.00 52.78 73 TYR A C 1
ATOM 564 O O . TYR A 1 73 ? -6.999 -5.209 -11.935 1.00 52.78 73 TYR A O 1
ATOM 572 N N . ASN A 1 74 ? -8.101 -3.704 -13.176 1.00 44.50 74 ASN A N 1
ATOM 573 C CA . ASN A 1 74 ? -9.232 -4.590 -13.433 1.00 44.50 74 ASN A CA 1
ATOM 574 C C . ASN A 1 74 ? -8.884 -5.418 -14.672 1.00 44.50 74 ASN A C 1
ATOM 576 O O . ASN A 1 74 ? -8.921 -4.898 -15.787 1.00 44.50 74 ASN A O 1
ATOM 580 N N . LEU A 1 75 ? -8.519 -6.689 -14.486 1.00 43.50 75 LEU A N 1
ATOM 581 C CA . LEU A 1 75 ? -8.581 -7.650 -15.583 1.00 43.50 75 LEU A CA 1
ATOM 582 C C . LEU A 1 75 ? -10.056 -7.974 -15.831 1.00 43.50 75 LEU A C 1
ATOM 584 O O . LEU A 1 75 ? -10.604 -8.922 -15.278 1.00 43.50 75 LEU A O 1
ATOM 588 N N . SER A 1 76 ? -10.706 -7.154 -16.648 1.00 40.16 76 SER A N 1
ATOM 589 C CA . SER A 1 76 ? -11.900 -7.562 -17.378 1.00 40.16 76 SER A CA 1
ATOM 590 C C . SER A 1 76 ? -11.435 -8.463 -18.524 1.00 40.16 76 SER A C 1
ATOM 592 O O . SER A 1 76 ? -10.931 -7.967 -19.533 1.00 40.16 76 SER A O 1
ATOM 594 N N . CYS A 1 77 ? -11.533 -9.780 -18.332 1.00 36.38 77 CYS A N 1
ATOM 595 C CA . CYS A 1 77 ? -11.570 -10.732 -19.442 1.00 36.38 77 CYS A CA 1
ATOM 596 C C . CYS A 1 77 ? -12.996 -10.836 -19.980 1.00 36.38 77 CYS A C 1
ATOM 598 O O . CYS A 1 77 ? -13.933 -10.822 -19.149 1.00 36.38 77 CYS A O 1
#

Sequence (77 aa):
MRILEVIPIAKGLPFESLSYFSLRDVPIGTIVTVSIRKKIVDALVISSEDISASKGSIKASDFKLKKIKIFEYNLSC

Organism: NCBI:txid1618742

pLDDT: mean 70.42, std 15.71, range [36.38, 88.38]

Secondary structure (DSSP, 8-state):
-EEEEEEE--TT-S-S-EEEEESS---TT-EEEEEETTEEEEEEEEEEEETTT-TTTGGG----------EE-----

Foldseek 3Di:
DKWWKKAWPDPDDPDGIAIEDDPDDDDFQWWKWWQDPNDITIIGTHDIGDVVVPPDDPVPDPRPYDHTDIDTDDPPD

Radius of gyration: 12.53 Å; chains: 1; bounding box: 31×19×38 Å